Protein AF-A0A9E4XHC7-F1 (afdb_monomer)

Nearest PDB structures (foldseek):
  8rkv-assembly1_R  TM=6.916E-01  e=2.383E-01  Scytonema hofmannii
  8ea4-assembly1_X  TM=7.427E-01  e=4.130E-01  Scytonema hofmannii
  7qh5-assembly1_A  TM=6.633E-01  e=9.138E-01  Streptomyces tsukubensis NRRL18488
  7qh5-assembly2_B  TM=6.989E-01  e=1.490E+00  Streptomyces tsukubensis NRRL18488
  1hlv-assembly1_A  TM=6.456E-01  e=1.584E+00  Homo sapiens

Secondary structure (DSSP, 8-state):
--HHHHHHHHHHHHHH-SS-HHHHHHHTT--HHHHHHHHHHHHHHGGGGGS------S-------

Radius of gyration: 14.53 Å; Cα contacts (8 Å, |Δi|>4): 38; chains: 1; bounding box: 44×30×24 Å

Mean predicted aligned error: 7.21 Å

Solvent-accessible surface area (backbone atoms only — not comparable to full-atom values): 4092 Å² total; per-residue (Å²): 133,58,74,47,58,59,50,49,53,51,52,50,46,58,72,72,45,94,60,53,70,68,51,52,22,59,77,70,73,44,54,62,70,57,49,53,54,40,53,54,28,31,75,75,52,38,76,72,36,50,52,93,68,84,83,69,68,91,71,78,65,82,80,83,124

Sequence (65 aa):
MSLIESRKAFIQHVETSLDSFAESCRLYGISRKTGYKWLNRYRAEGDAGLENRSTRPLSLGPRKV

Structure (mmCIF, N/CA/C/O backbone):
data_AF-A0A9E4XHC7-F1
#
_entry.id   AF-A0A9E4XHC7-F1
#
loop_
_atom_site.group_PDB
_atom_site.id
_atom_site.type_symbol
_atom_site.label_atom_id
_atom_site.label_alt_id
_atom_site.label_comp_id
_atom_site.label_asym_id
_atom_site.label_entity_id
_atom_site.label_seq_id
_atom_site.pdbx_PDB_ins_code
_atom_site.Cartn_x
_atom_site.Cartn_y
_atom_site.Cartn_z
_atom_site.occupancy
_atom_site.B_iso_or_equiv
_atom_site.auth_seq_id
_atom_site.auth_comp_id
_atom_site.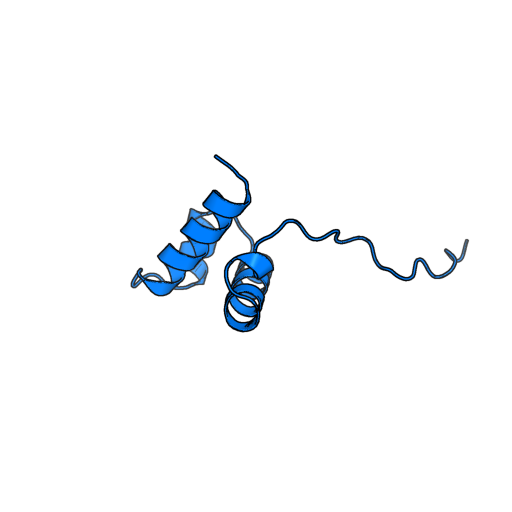auth_asym_id
_atom_site.auth_atom_id
_atom_site.pdbx_PDB_model_num
ATOM 1 N N . MET A 1 1 ? -7.070 -13.859 11.326 1.00 58.50 1 MET A N 1
ATOM 2 C CA . MET A 1 1 ? -7.259 -13.014 10.125 1.00 58.50 1 MET A CA 1
ATOM 3 C C . MET A 1 1 ? -6.290 -13.488 9.059 1.00 58.50 1 MET A C 1
ATOM 5 O O . MET A 1 1 ? -5.114 -13.634 9.369 1.00 58.50 1 MET A O 1
ATOM 9 N N . SER A 1 2 ? -6.770 -13.821 7.858 1.00 81.75 2 SER A N 1
A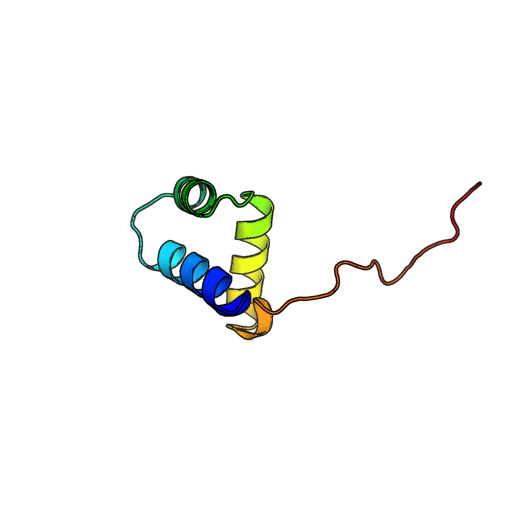TOM 10 C CA . SER A 1 2 ? -5.878 -14.215 6.762 1.00 81.75 2 SER A CA 1
ATOM 11 C C . SER A 1 2 ? -5.072 -12.995 6.288 1.00 81.75 2 SER A C 1
ATOM 13 O O . SER A 1 2 ? -5.516 -11.856 6.428 1.00 81.75 2 SER A O 1
ATOM 15 N N . LEU A 1 3 ? -3.886 -13.215 5.715 1.00 80.00 3 LEU A N 1
ATOM 16 C CA . LEU A 1 3 ? -3.062 -12.131 5.162 1.00 80.00 3 LEU A CA 1
ATOM 17 C C . LEU A 1 3 ? -3.780 -11.384 4.022 1.00 80.00 3 LEU A C 1
ATOM 19 O O . LEU A 1 3 ? -3.526 -10.202 3.802 1.00 80.00 3 LEU A O 1
ATOM 23 N N . ILE A 1 4 ? -4.664 -12.078 3.299 1.00 85.62 4 ILE A N 1
ATOM 24 C CA . ILE A 1 4 ? -5.466 -11.509 2.213 1.00 85.62 4 ILE A CA 1
ATOM 25 C C . ILE A 1 4 ? -6.492 -10.532 2.788 1.00 85.62 4 ILE A C 1
ATOM 27 O O . ILE A 1 4 ? -6.590 -9.422 2.275 1.00 85.62 4 ILE A O 1
ATOM 31 N N . GLU A 1 5 ? -7.149 -10.870 3.905 1.00 85.81 5 GLU A N 1
ATOM 32 C CA . GLU A 1 5 ? -8.092 -9.958 4.572 1.00 85.81 5 GLU A CA 1
ATOM 33 C C . GLU A 1 5 ? -7.412 -8.645 4.980 1.00 85.81 5 GLU A C 1
ATOM 35 O O . GLU A 1 5 ? -7.932 -7.563 4.717 1.00 85.81 5 GLU A O 1
ATOM 40 N N . SER A 1 6 ? -6.202 -8.707 5.549 1.00 87.38 6 SER A N 1
ATOM 41 C CA . SER A 1 6 ? -5.454 -7.497 5.927 1.00 87.38 6 SER A CA 1
ATOM 42 C C . SER A 1 6 ? -5.066 -6.639 4.718 1.00 87.38 6 SER A C 1
ATOM 44 O O . SER A 1 6 ? -5.094 -5.411 4.788 1.00 87.38 6 SER A O 1
ATOM 46 N N . ARG A 1 7 ? -4.716 -7.273 3.592 1.00 90.25 7 ARG A N 1
ATOM 47 C CA . ARG A 1 7 ? -4.398 -6.579 2.333 1.00 90.25 7 ARG A CA 1
ATOM 48 C C . ARG A 1 7 ? -5.635 -5.947 1.708 1.00 90.25 7 ARG A C 1
ATOM 50 O O . ARG A 1 7 ? -5.554 -4.827 1.214 1.00 90.25 7 ARG A O 1
ATOM 57 N N . LYS A 1 8 ? -6.767 -6.646 1.746 1.00 90.94 8 LYS A N 1
ATOM 58 C CA . LYS A 1 8 ? -8.042 -6.164 1.220 1.00 90.94 8 LYS A CA 1
ATOM 59 C C . LYS A 1 8 ? -8.556 -4.980 2.030 1.00 90.94 8 LYS A C 1
ATOM 61 O O . LYS A 1 8 ? -8.936 -3.978 1.439 1.00 90.94 8 LYS A O 1
ATOM 66 N N . ALA A 1 9 ? -8.443 -5.040 3.358 1.00 91.19 9 ALA A N 1
ATOM 67 C CA . ALA A 1 9 ? -8.756 -3.915 4.232 1.00 91.19 9 ALA A CA 1
ATOM 68 C C . ALA A 1 9 ? -7.921 -2.669 3.891 1.00 91.19 9 ALA A C 1
ATOM 70 O O . ALA A 1 9 ? -8.463 -1.570 3.859 1.00 91.19 9 ALA A O 1
ATOM 71 N N . PHE A 1 10 ? -6.627 -2.831 3.584 1.00 92.19 10 PHE A N 1
ATOM 72 C CA . PHE A 1 10 ? -5.789 -1.721 3.115 1.00 92.19 10 PHE A CA 1
ATOM 73 C C . PHE A 1 10 ? -6.304 -1.123 1.800 1.00 92.19 10 PHE A C 1
ATOM 75 O O . PHE A 1 10 ? -6.408 0.095 1.690 1.00 92.19 10 PHE A O 1
ATOM 82 N N . ILE A 1 11 ? -6.632 -1.958 0.808 1.00 92.94 11 ILE A N 1
ATOM 83 C CA . ILE A 1 11 ? -7.131 -1.480 -0.490 1.00 92.94 11 ILE A CA 1
ATOM 84 C C . ILE A 1 11 ? -8.472 -0.766 -0.341 1.00 92.94 11 ILE A C 1
ATOM 86 O O . ILE A 1 11 ? -8.621 0.335 -0.860 1.00 92.94 11 ILE A O 1
ATOM 90 N N . GLN A 1 12 ? -9.407 -1.349 0.410 1.00 92.25 12 GLN A N 1
ATOM 91 C CA . GLN A 1 12 ? -10.689 -0.711 0.693 1.00 92.25 12 GLN A CA 1
ATOM 92 C C . GLN A 1 12 ? -10.482 0.636 1.375 1.00 92.25 12 GLN A C 1
ATOM 94 O O . GLN A 1 12 ? -11.031 1.626 0.917 1.00 92.25 12 GLN A O 1
ATOM 99 N N . HIS A 1 13 ? -9.622 0.700 2.393 1.00 92.88 13 HIS A N 1
ATOM 100 C CA . HIS A 1 13 ? -9.305 1.954 3.064 1.00 92.88 13 HIS A CA 1
ATOM 101 C C . HIS A 1 13 ? -8.708 2.992 2.100 1.00 92.88 13 HIS A C 1
ATOM 103 O O . HIS A 1 13 ? -9.103 4.146 2.142 1.00 92.88 13 HIS A O 1
ATOM 109 N N . VAL A 1 14 ? -7.814 2.603 1.188 1.00 91.44 14 VAL A N 1
ATOM 110 C CA . VAL A 1 14 ? -7.270 3.517 0.165 1.00 91.44 14 VAL A CA 1
ATOM 111 C C . VAL A 1 14 ? -8.345 4.031 -0.803 1.00 91.44 14 VAL A C 1
ATOM 113 O O . VAL A 1 14 ? -8.224 5.151 -1.291 1.00 91.44 14 VAL A O 1
ATOM 116 N N . GLU A 1 15 ? -9.364 3.231 -1.117 1.00 89.06 15 GLU A N 1
ATOM 117 C CA . GLU A 1 15 ? -10.448 3.627 -2.028 1.00 89.06 15 GLU A CA 1
ATOM 118 C C . GLU A 1 15 ? -11.548 4.441 -1.336 1.00 8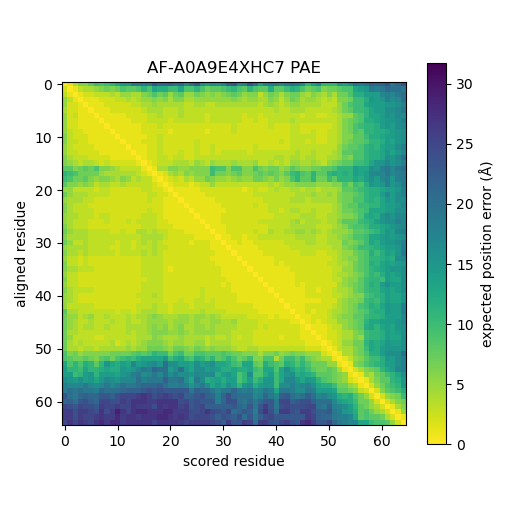9.06 15 GLU A C 1
ATOM 120 O O . GLU A 1 15 ? -12.184 5.274 -1.980 1.00 89.06 15 GLU A O 1
ATOM 125 N N . THR A 1 16 ? -11.782 4.210 -0.042 1.00 90.50 16 THR A N 1
ATOM 126 C CA . THR A 1 16 ? -12.862 4.859 0.713 1.00 90.50 16 THR A CA 1
ATOM 127 C C . THR A 1 16 ? -12.411 6.070 1.518 1.00 90.50 16 THR A C 1
ATOM 129 O O . THR A 1 16 ? -13.220 6.959 1.775 1.00 90.50 16 THR A O 1
ATOM 132 N N . SER A 1 17 ? -11.160 6.096 1.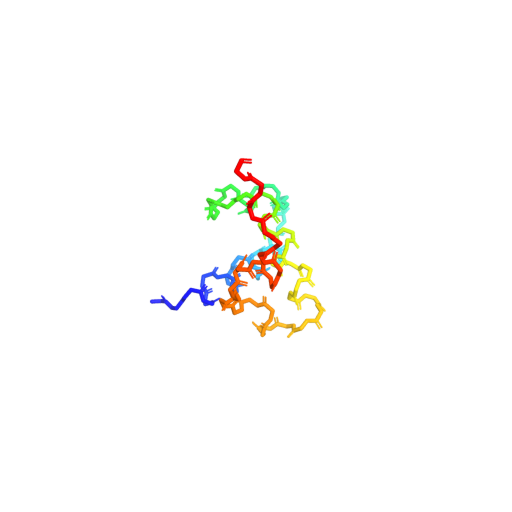980 1.00 88.19 17 SER A N 1
ATOM 133 C CA . SER A 1 17 ? -10.657 7.182 2.820 1.00 88.19 17 SER A CA 1
ATOM 134 C C . SER A 1 17 ? -10.309 8.408 1.984 1.00 88.19 17 SER A C 1
ATOM 136 O O . SER A 1 17 ? -9.828 8.309 0.859 1.00 88.19 17 SER A O 1
ATOM 138 N N . LEU A 1 18 ? -10.497 9.583 2.582 1.00 87.88 18 LEU A N 1
ATOM 139 C CA . LEU A 1 18 ? -10.007 10.856 2.041 1.00 87.88 18 LEU A CA 1
ATOM 140 C C . LEU A 1 18 ? -8.503 11.063 2.303 1.00 87.88 18 LEU A C 1
ATOM 142 O O . LEU A 1 18 ? -7.927 12.049 1.846 1.00 87.88 18 LEU A O 1
ATOM 146 N N . ASP A 1 19 ? -7.884 10.140 3.041 1.00 89.00 19 ASP A N 1
ATOM 147 C CA . ASP A 1 19 ? -6.462 10.150 3.355 1.00 89.00 19 ASP A CA 1
ATOM 148 C C . ASP A 1 19 ? -5.614 9.989 2.093 1.00 89.00 19 ASP A C 1
ATOM 150 O O . ASP A 1 19 ? -5.951 9.277 1.142 1.00 89.00 19 ASP A O 1
ATOM 154 N N . SER A 1 20 ? -4.441 10.613 2.100 1.00 91.56 20 SER A N 1
ATOM 155 C CA . SER A 1 20 ? -3.480 10.390 1.031 1.00 91.56 20 SER A CA 1
ATOM 156 C C . SER A 1 20 ? -2.976 8.945 1.056 1.00 91.56 20 SER A C 1
ATOM 158 O O . SER A 1 20 ? -2.777 8.336 2.108 1.00 91.56 20 SER A O 1
ATOM 160 N N . PHE A 1 21 ? -2.620 8.408 -0.112 1.00 91.69 21 PHE A N 1
ATOM 161 C CA . PHE A 1 21 ? -2.035 7.067 -0.216 1.00 91.69 21 PHE A CA 1
ATOM 162 C C . PHE A 1 21 ? -0.835 6.849 0.728 1.00 91.69 21 PHE A C 1
ATOM 164 O O . PHE A 1 21 ? -0.590 5.749 1.231 1.00 91.69 21 PHE A O 1
ATOM 171 N N . ALA A 1 22 ? -0.062 7.912 0.969 1.00 92.19 22 ALA A N 1
ATOM 172 C CA . ALA A 1 22 ? 1.076 7.886 1.875 1.00 92.19 22 ALA A CA 1
ATOM 173 C C . ALA A 1 22 ? 0.660 7.713 3.345 1.00 92.19 22 ALA A C 1
ATOM 175 O O . ALA A 1 22 ? 1.373 7.037 4.084 1.00 92.19 22 ALA A O 1
ATOM 176 N N . GLU A 1 23 ? -0.462 8.299 3.763 1.00 93.25 23 GLU A N 1
ATOM 177 C CA . GLU A 1 23 ? -1.029 8.151 5.108 1.00 93.25 23 GLU A CA 1
ATOM 178 C C . GLU A 1 23 ? -1.577 6.753 5.318 1.00 93.25 23 GLU A C 1
ATOM 180 O O . GLU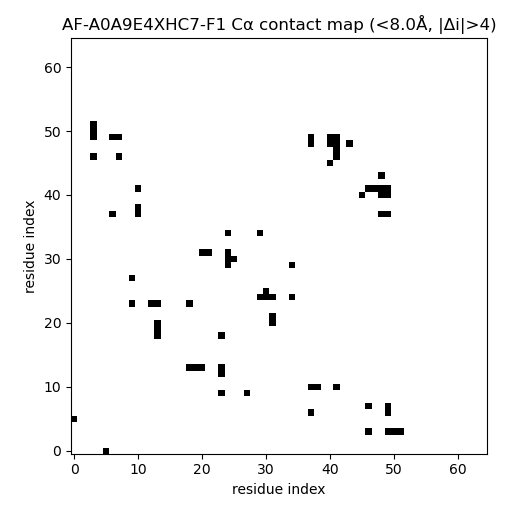 A 1 23 ? -1.180 6.100 6.282 1.00 93.25 23 GLU A O 1
ATOM 185 N N . SER A 1 24 ? -2.347 6.232 4.362 1.00 93.62 24 SER A N 1
ATOM 186 C CA . SER A 1 24 ? -2.824 4.849 4.416 1.00 93.62 24 SER A CA 1
ATOM 187 C C . SER A 1 24 ? -1.654 3.861 4.508 1.00 93.62 24 SER A C 1
ATOM 189 O O . SER A 1 24 ? -1.681 2.924 5.299 1.00 93.62 24 SER A O 1
ATOM 191 N N . CYS A 1 25 ? -0.562 4.080 3.764 1.00 93.75 25 CYS A N 1
ATOM 192 C CA . CYS A 1 25 ? 0.635 3.239 3.882 1.00 93.75 25 CYS A CA 1
ATOM 193 C C . CYS A 1 25 ? 1.268 3.299 5.284 1.00 93.75 25 CYS A C 1
ATOM 195 O O . CYS A 1 25 ? 1.686 2.265 5.804 1.00 93.75 25 CYS A O 1
ATOM 197 N N . ARG A 1 26 ? 1.333 4.490 5.90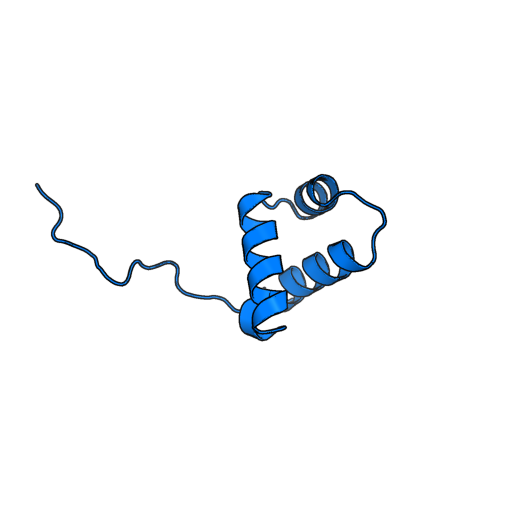0 1.00 92.75 26 ARG A N 1
ATOM 198 C CA . ARG A 1 26 ? 1.853 4.667 7.268 1.00 92.75 26 ARG A CA 1
ATOM 199 C C . ARG A 1 26 ? 0.968 3.975 8.301 1.00 92.75 26 ARG A C 1
ATOM 201 O O . ARG A 1 26 ? 1.503 3.287 9.164 1.00 92.75 26 ARG A O 1
ATOM 208 N N . LEU A 1 27 ? -0.352 4.107 8.172 1.00 91.19 27 LEU A N 1
ATOM 209 C CA . LEU A 1 27 ? -1.333 3.508 9.077 1.00 91.19 27 LEU A CA 1
ATOM 210 C C . LEU A 1 27 ? -1.234 1.976 9.095 1.00 91.19 27 LEU A C 1
ATOM 212 O O . LEU A 1 27 ? -1.286 1.358 10.152 1.00 91.19 27 LEU A O 1
ATOM 216 N N . TYR A 1 28 ? -1.021 1.369 7.926 1.00 89.62 28 TYR A N 1
ATOM 217 C CA . TYR A 1 28 ? -0.888 -0.082 7.779 1.00 89.62 28 TYR A CA 1
ATOM 218 C C . TYR A 1 28 ? 0.559 -0.588 7.923 1.00 89.62 28 TYR A C 1
ATOM 220 O O . TYR A 1 28 ? 0.810 -1.782 7.759 1.00 89.62 28 TYR A O 1
ATOM 228 N N . GLY A 1 29 ? 1.526 0.292 8.206 1.00 92.44 29 GLY A N 1
ATOM 229 C CA . GLY A 1 29 ? 2.930 -0.084 8.398 1.00 92.44 29 GLY A CA 1
ATOM 230 C C . GLY A 1 29 ? 3.608 -0.658 7.148 1.00 92.44 29 GLY A C 1
ATOM 231 O O . GLY A 1 29 ? 4.563 -1.428 7.259 1.00 92.44 29 GLY A O 1
ATOM 232 N N . ILE A 1 30 ? 3.128 -0.313 5.949 1.00 91.94 30 ILE A N 1
ATOM 233 C CA . ILE A 1 30 ? 3.688 -0.802 4.686 1.00 91.94 30 ILE A CA 1
ATOM 234 C C . ILE A 1 30 ? 4.443 0.292 3.936 1.00 91.94 30 ILE A C 1
ATOM 236 O O . ILE A 1 30 ? 4.145 1.483 4.005 1.00 91.94 30 ILE A O 1
ATOM 240 N N . SER A 1 31 ? 5.426 -0.121 3.137 1.00 92.19 31 SER A N 1
ATOM 241 C CA . SER A 1 31 ? 6.085 0.811 2.226 1.00 92.19 31 SER A CA 1
ATOM 242 C C . SER A 1 31 ? 5.130 1.245 1.106 1.00 92.19 31 SER A C 1
ATOM 244 O O . SER A 1 31 ? 4.363 0.431 0.584 1.00 92.19 31 SER A O 1
ATOM 246 N N . ARG A 1 32 ? 5.260 2.496 0.643 1.00 93.06 32 ARG A N 1
ATOM 247 C CA . ARG A 1 32 ? 4.522 3.008 -0.532 1.00 93.06 32 ARG A CA 1
ATOM 248 C C . ARG A 1 32 ? 4.684 2.107 -1.760 1.00 93.06 32 ARG A C 1
ATOM 250 O O . ARG A 1 32 ? 3.729 1.875 -2.489 1.00 93.06 32 ARG A O 1
ATOM 257 N N . LYS A 1 33 ? 5.884 1.551 -1.968 1.00 93.25 33 LYS A N 1
ATOM 258 C CA . LYS A 1 33 ? 6.179 0.622 -3.071 1.00 93.25 33 LYS A CA 1
ATOM 259 C C . LYS A 1 33 ? 5.330 -0.650 -2.983 1.00 93.25 33 LYS A C 1
ATOM 261 O O . LYS A 1 33 ? 4.810 -1.109 -3.998 1.00 93.25 33 LYS A O 1
ATOM 266 N N . THR A 1 34 ? 5.187 -1.212 -1.782 1.00 92.00 34 THR A N 1
ATOM 267 C CA . THR A 1 34 ? 4.327 -2.378 -1.533 1.00 92.00 34 THR A CA 1
ATOM 268 C C . THR A 1 34 ? 2.866 -2.030 -1.774 1.00 92.00 34 THR A C 1
ATOM 270 O O . THR A 1 34 ? 2.187 -2.773 -2.479 1.00 92.00 34 THR A O 1
ATOM 273 N N . GLY A 1 35 ? 2.418 -0.882 -1.260 1.00 92.44 35 GLY A N 1
ATOM 274 C CA . GLY A 1 35 ? 1.064 -0.394 -1.484 1.00 92.44 35 GLY A CA 1
ATOM 275 C C . GLY A 1 35 ? 0.740 -0.296 -2.976 1.00 92.44 35 GLY A C 1
ATOM 276 O O . GLY A 1 35 ? -0.236 -0.887 -3.424 1.00 92.44 35 GLY A O 1
ATOM 277 N N . TYR A 1 36 ? 1.560 0.414 -3.763 1.00 92.88 36 TYR A N 1
ATOM 278 C CA . TYR A 1 36 ? 1.306 0.591 -5.201 1.00 92.88 36 TYR A CA 1
ATOM 279 C C . TYR A 1 36 ? 1.276 -0.742 -5.945 1.00 92.88 36 TYR A C 1
ATOM 281 O O . TYR A 1 36 ? 0.459 -0.946 -6.839 1.00 92.88 36 TYR A O 1
ATOM 289 N N . LYS A 1 37 ? 2.142 -1.681 -5.555 1.00 92.00 37 LYS A N 1
ATOM 290 C CA . LYS A 1 37 ? 2.139 -3.034 -6.110 1.00 92.00 37 LYS A CA 1
ATOM 291 C C . LYS A 1 37 ? 0.819 -3.757 -5.833 1.00 92.00 37 LYS A C 1
ATOM 293 O O . LYS A 1 37 ? 0.312 -4.418 -6.733 1.00 92.00 37 LYS A O 1
ATOM 298 N N . TRP A 1 38 ? 0.288 -3.670 -4.615 1.00 92.81 38 TRP A N 1
ATOM 299 C CA . TRP A 1 38 ? -1.001 -4.276 -4.274 1.00 92.81 38 TRP A CA 1
ATOM 300 C C . TRP A 1 38 ? -2.155 -3.593 -5.003 1.00 92.81 38 TRP A C 1
ATOM 302 O O . TRP A 1 38 ? -2.962 -4.296 -5.595 1.00 92.81 38 TRP A O 1
ATOM 312 N N . LEU A 1 39 ? -2.172 -2.259 -5.060 1.00 91.81 39 LEU A N 1
ATOM 313 C CA . LEU A 1 39 ? -3.202 -1.498 -5.769 1.00 91.81 39 LEU A CA 1
ATOM 314 C C . LEU A 1 39 ? -3.231 -1.826 -7.267 1.00 91.81 39 LEU A C 1
ATOM 316 O O . LEU A 1 39 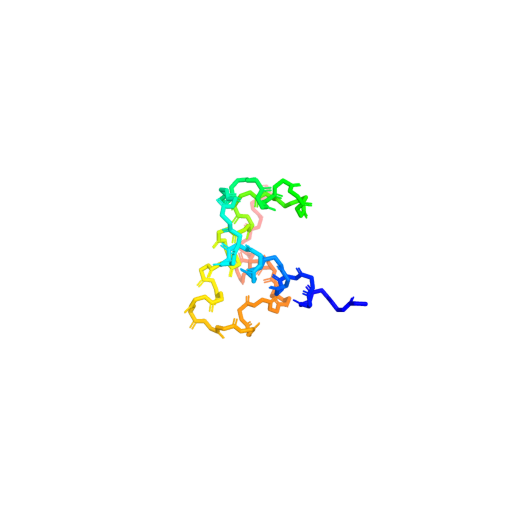? -4.290 -2.108 -7.814 1.00 91.81 39 LEU A O 1
ATOM 320 N N . ASN A 1 40 ? -2.071 -1.850 -7.927 1.00 92.62 40 ASN A N 1
ATOM 321 C CA . ASN A 1 40 ? -1.992 -2.184 -9.351 1.00 92.62 40 ASN A CA 1
ATOM 322 C C . ASN A 1 40 ? -2.460 -3.616 -9.630 1.00 92.62 40 ASN A C 1
ATOM 324 O O . ASN A 1 40 ? -3.147 -3.854 -10.618 1.00 92.62 40 ASN A O 1
ATOM 328 N N . ARG A 1 41 ? -2.115 -4.570 -8.758 1.00 93.12 41 ARG A N 1
ATOM 329 C CA . ARG A 1 41 ? -2.572 -5.960 -8.891 1.00 93.12 41 ARG A CA 1
ATOM 330 C C . ARG A 1 41 ? -4.061 -6.102 -8.635 1.00 93.12 41 ARG A C 1
ATOM 332 O O . ARG A 1 41 ? -4.722 -6.809 -9.377 1.00 93.12 41 ARG A O 1
ATOM 339 N N . TYR A 1 42 ? -4.580 -5.418 -7.623 1.00 91.69 42 TYR A N 1
ATOM 340 C CA . TYR A 1 42 ? -6.006 -5.405 -7.331 1.00 91.69 42 TYR A CA 1
ATOM 341 C C . TYR A 1 42 ? -6.809 -4.812 -8.493 1.00 91.69 42 TYR A C 1
ATOM 343 O O . TYR A 1 42 ? -7.806 -5.384 -8.909 1.00 91.69 42 TYR A O 1
ATOM 351 N N . ARG A 1 43 ? -6.323 -3.730 -9.109 1.00 90.25 43 ARG A N 1
ATOM 352 C CA . ARG A 1 43 ? -6.956 -3.148 -10.304 1.00 90.25 43 ARG A CA 1
ATOM 353 C C . ARG A 1 43 ? -6.923 -4.068 -11.526 1.00 90.25 43 ARG A C 1
ATOM 355 O O . ARG A 1 43 ? -7.814 -3.979 -12.359 1.00 90.25 43 ARG A O 1
ATOM 362 N N . ALA A 1 44 ? -5.901 -4.914 -11.653 1.00 93.44 44 ALA A N 1
ATOM 363 C CA . ALA A 1 44 ? -5.756 -5.824 -12.787 1.00 93.44 44 ALA A CA 1
ATOM 364 C C . ALA A 1 44 ? -6.487 -7.166 -12.594 1.00 93.44 44 ALA A C 1
ATOM 366 O O . ALA A 1 44 ? -6.991 -7.731 -13.557 1.00 93.44 44 ALA A O 1
ATOM 367 N N . GLU A 1 45 ? -6.516 -7.691 -11.367 1.00 92.12 45 GLU A N 1
ATOM 368 C CA . GLU A 1 45 ? -6.886 -9.084 -11.072 1.00 92.12 45 GLU A CA 1
ATOM 369 C C . GLU A 1 45 ? -7.898 -9.214 -9.915 1.00 92.12 45 GLU A C 1
ATOM 371 O O . GLU A 1 45 ? -8.283 -10.321 -9.544 1.00 92.12 45 GLU A O 1
ATOM 376 N N . GLY A 1 46 ? -8.321 -8.102 -9.307 1.00 90.50 46 GLY A N 1
ATOM 377 C CA . GLY A 1 46 ? -9.194 -8.086 -8.133 1.00 90.50 46 GLY A CA 1
ATOM 378 C C . GLY A 1 46 ? -8.537 -8.702 -6.894 1.00 90.50 46 GLY A C 1
ATOM 379 O O . GLY A 1 46 ? -7.325 -8.587 -6.675 1.00 90.50 46 GLY A O 1
ATOM 380 N N . ASP A 1 47 ? -9.337 -9.396 -6.084 1.00 88.00 47 ASP A N 1
ATOM 381 C CA . ASP A 1 47 ? -8.884 -10.060 -4.853 1.00 88.00 47 ASP A CA 1
ATOM 382 C C . ASP A 1 47 ? -7.739 -11.067 -5.104 1.00 88.00 47 ASP A C 1
ATOM 384 O O . ASP A 1 47 ? -6.816 -11.169 -4.291 1.00 88.00 47 ASP A O 1
ATOM 388 N N . ALA A 1 48 ? -7.716 -11.731 -6.269 1.00 87.44 48 ALA A N 1
ATOM 389 C CA . ALA A 1 48 ? -6.659 -12.675 -6.659 1.00 87.44 48 ALA A CA 1
ATOM 390 C C . ALA A 1 48 ? -5.269 -12.010 -6.784 1.00 87.44 48 ALA A C 1
ATOM 392 O O . ALA A 1 48 ? -4.221 -12.651 -6.637 1.00 87.44 48 ALA A O 1
ATOM 393 N N . GLY A 1 49 ? -5.230 -10.694 -7.015 1.00 88.06 49 GLY A N 1
ATOM 394 C CA . GLY A 1 49 ? -3.999 -9.906 -7.047 1.00 88.06 49 GLY A CA 1
ATOM 395 C C . GLY A 1 49 ? -3.347 -9.709 -5.670 1.00 88.06 49 GLY A C 1
ATOM 396 O O . GLY A 1 49 ? -2.144 -9.419 -5.586 1.00 88.06 49 GLY A O 1
ATOM 397 N N . LEU A 1 50 ? -4.117 -9.886 -4.589 1.00 88.44 50 LEU A N 1
ATOM 398 C CA . LEU A 1 50 ? -3.676 -9.717 -3.200 1.00 88.44 50 LEU A CA 1
ATOM 399 C C . LEU A 1 50 ? -3.168 -11.013 -2.564 1.00 88.44 50 LEU A C 1
ATOM 401 O O . LEU A 1 50 ? -2.629 -10.978 -1.452 1.00 88.44 50 LEU A O 1
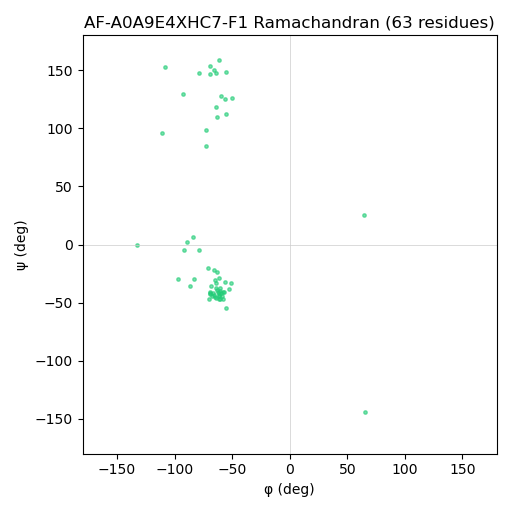ATOM 405 N N . GLU A 1 51 ? -3.261 -12.140 -3.265 1.00 86.69 51 GLU A N 1
ATOM 406 C CA . GLU A 1 51 ? -2.749 -13.422 -2.795 1.00 86.69 51 GLU A CA 1
ATOM 407 C C . GLU A 1 51 ? -1.228 -13.414 -2.573 1.00 86.69 51 GLU A C 1
ATOM 409 O O . GLU A 1 51 ? -0.462 -12.582 -3.087 1.00 86.69 51 GLU A O 1
ATOM 414 N N . ASN A 1 52 ? -0.752 -14.350 -1.749 1.00 79.38 52 ASN A N 1
ATOM 415 C CA . ASN A 1 52 ? 0.674 -14.509 -1.510 1.00 79.38 52 ASN A CA 1
ATOM 416 C C . ASN A 1 52 ? 1.351 -15.126 -2.741 1.00 79.38 52 ASN A C 1
ATOM 418 O O . ASN A 1 52 ? 1.332 -16.334 -2.943 1.00 79.38 52 ASN A O 1
ATOM 422 N N . ARG A 1 53 ? 1.970 -14.275 -3.563 1.00 74.06 53 ARG A N 1
ATOM 423 C CA . ARG A 1 53 ? 2.811 -14.714 -4.678 1.00 74.06 53 ARG A CA 1
ATOM 424 C C . ARG A 1 53 ? 4.260 -14.803 -4.236 1.00 74.06 53 ARG A C 1
ATOM 426 O O . ARG A 1 53 ? 4.809 -13.824 -3.725 1.00 74.06 53 ARG A O 1
ATOM 433 N N . SER A 1 54 ? 4.878 -15.947 -4.522 1.00 65.94 54 SER A N 1
ATOM 434 C CA . SER A 1 54 ? 6.316 -16.148 -4.364 1.00 65.94 54 SER A CA 1
ATOM 435 C C . SER A 1 54 ? 7.084 -15.012 -5.043 1.00 65.94 54 SER A C 1
ATOM 437 O O . SER A 1 54 ? 6.877 -14.706 -6.217 1.00 65.94 54 SER A O 1
ATOM 439 N N . THR A 1 55 ? 7.963 -14.357 -4.291 1.00 65.31 55 THR A N 1
ATOM 440 C CA . THR A 1 55 ? 8.906 -13.355 -4.805 1.00 65.31 55 THR A CA 1
ATOM 441 C C . THR A 1 55 ? 10.166 -13.999 -5.374 1.00 65.31 55 THR A C 1
ATOM 443 O O . THR A 1 55 ? 11.105 -13.279 -5.714 1.00 65.31 55 THR A O 1
ATOM 446 N N . ARG A 1 56 ? 10.214 -15.338 -5.469 1.00 64.19 56 ARG A N 1
ATOM 447 C CA . ARG A 1 56 ? 11.377 -16.050 -5.990 1.00 64.19 56 ARG A CA 1
ATOM 448 C C . ARG A 1 56 ? 11.576 -15.664 -7.461 1.00 64.19 56 ARG A C 1
ATOM 450 O O . ARG A 1 56 ? 10.678 -15.917 -8.265 1.00 64.19 56 ARG A O 1
ATOM 457 N N . PRO A 1 57 ? 12.714 -15.052 -7.829 1.00 62.94 57 PRO A N 1
ATOM 458 C CA . PRO A 1 57 ? 13.018 -14.804 -9.229 1.00 62.94 57 PRO A CA 1
ATOM 459 C C . PRO A 1 57 ? 13.053 -16.148 -9.964 1.00 62.94 57 PRO A C 1
ATOM 461 O O . PRO A 1 57 ? 13.719 -17.083 -9.521 1.00 62.94 57 PRO A O 1
ATOM 464 N N . LEU A 1 58 ? 12.307 -16.243 -11.066 1.00 66.25 58 LEU A N 1
ATOM 465 C CA . LEU A 1 58 ? 12.216 -17.456 -11.887 1.00 66.25 58 LEU A CA 1
ATOM 466 C C . LEU A 1 58 ? 13.552 -17.794 -12.567 1.00 66.25 58 LEU A C 1
ATOM 468 O O . LEU A 1 58 ? 13.801 -18.955 -12.871 1.00 66.25 58 LEU A O 1
ATOM 472 N N . SER A 1 59 ? 14.447 -16.813 -12.725 1.00 64.25 59 SER A N 1
ATOM 473 C CA . SER A 1 59 ? 15.826 -17.036 -13.155 1.00 64.25 59 SER A CA 1
ATOM 474 C C . SER A 1 59 ? 16.799 -16.751 -12.010 1.00 64.25 59 SER A C 1
ATOM 476 O O . SER A 1 59 ? 17.239 -15.617 -11.802 1.00 64.25 59 SER A O 1
ATOM 478 N N . LEU A 1 60 ? 17.196 -17.791 -11.283 1.00 65.44 60 LEU A N 1
ATOM 479 C CA . LEU A 1 60 ? 18.527 -17.790 -10.684 1.00 65.44 60 LEU A 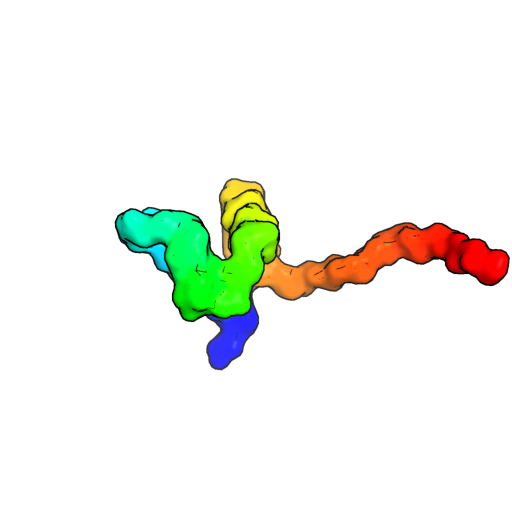CA 1
ATOM 480 C C . LEU A 1 60 ? 19.515 -18.006 -11.837 1.00 65.44 60 LEU A C 1
ATOM 482 O O . LEU A 1 60 ? 19.880 -19.136 -12.142 1.00 65.44 60 LEU A O 1
ATOM 486 N N . GLY A 1 61 ? 19.899 -16.926 -12.525 1.00 67.69 61 GLY A N 1
ATOM 487 C CA . GLY A 1 61 ? 21.105 -16.957 -13.355 1.00 67.69 61 GLY A CA 1
ATOM 488 C C . GLY A 1 61 ? 22.296 -17.383 -12.482 1.00 67.69 61 GLY A C 1
ATOM 489 O O . GLY A 1 61 ? 22.269 -17.115 -11.273 1.00 67.69 61 GLY A O 1
ATOM 490 N N . PRO A 1 62 ? 23.306 -18.080 -13.033 1.00 65.69 62 PRO A N 1
ATOM 491 C CA . PRO A 1 62 ? 24.385 -18.640 -12.230 1.00 65.69 62 PRO A CA 1
ATOM 492 C C . PRO A 1 62 ? 25.046 -17.522 -11.421 1.00 65.69 62 PRO A C 1
ATOM 494 O O . PRO A 1 62 ? 25.450 -16.497 -11.975 1.00 65.69 62 PRO A O 1
ATOM 497 N N . ARG A 1 63 ? 25.116 -17.703 -10.095 1.00 63.16 63 ARG A N 1
ATOM 498 C CA . ARG A 1 63 ? 25.913 -16.839 -9.221 1.00 63.16 63 ARG A CA 1
ATOM 499 C C . ARG A 1 63 ? 27.338 -16.855 -9.772 1.00 63.16 63 ARG A C 1
ATOM 501 O O . ARG A 1 63 ? 27.981 -17.899 -9.728 1.00 63.16 63 ARG A O 1
ATOM 508 N N . LYS A 1 64 ? 27.809 -15.726 -10.308 1.00 58.94 64 LYS A N 1
ATOM 509 C CA . LYS A 1 64 ? 29.244 -15.523 -10.513 1.00 58.94 64 LYS A CA 1
ATOM 510 C C . LYS A 1 64 ? 29.887 -15.544 -9.126 1.00 58.94 64 LYS A C 1
ATOM 512 O O . LYS A 1 64 ? 29.583 -14.673 -8.310 1.00 58.94 64 LYS A O 1
ATOM 517 N N . VAL A 1 65 ? 30.635 -16.614 -8.867 1.00 67.00 65 VAL A N 1
ATOM 518 C CA . VAL A 1 65 ? 31.633 -16.707 -7.795 1.00 67.00 65 VAL A CA 1
ATOM 519 C C . VAL A 1 65 ? 32.846 -15.860 -8.143 1.00 67.00 65 VAL A C 1
ATOM 521 O O . VAL A 1 65 ? 33.068 -15.640 -9.358 1.00 67.00 65 VAL A O 1
#

pLDDT: mean 84.87, std 10.96, range [58.5, 93.75]

Foldseek 3Di:
DDQLVLLVVLLVCCVPPPDDLVVSCVVSVHDSVVNVQLNVQCVVPNSVSSDDDDPDDPDPDPPDD